Protein AF-A0A8S0ZQB6-F1 (afdb_monomer_lite)

Radius of gyration: 20.41 Å; chains: 1; bounding box: 33×27×70 Å

pLDDT: mean 82.33, std 17.78, range [42.81, 97.56]

Organism: Arctia plantaginis (NCBI:txid874455)

Foldseek 3Di:
DDDQQKADDPCVVVVFPWIFGADPVRHTPDTDPDGPDDDFDWDQDPVGDTHTDDPDDPDDPPDDDDDDDDD

Secondary structure (DSSP, 8-state):
-----EEE-TTGGGT---EEEE-TTS-EEEEE---SSPPPPEEEPTTS-EEEPP-S---------------

Structure (mmCIF, N/CA/C/O backbone):
data_AF-A0A8S0ZQB6-F1
#
_entry.id   AF-A0A8S0ZQB6-F1
#
loop_
_atom_site.group_PDB
_atom_site.id
_atom_site.type_symbol
_atom_site.label_atom_id
_atom_site.label_alt_id
_atom_site.label_comp_id
_atom_site.label_asym_id
_atom_site.label_entity_id
_atom_site.label_seq_id
_atom_site.pdbx_PDB_ins_code
_atom_site.Cartn_x
_atom_site.Cartn_y
_atom_site.Cartn_z
_atom_site.occupancy
_atom_site.B_iso_or_equiv
_atom_site.auth_seq_id
_atom_site.auth_comp_id
_atom_site.auth_asym_id
_atom_site.auth_atom_id
_atom_site.pdbx_PDB_model_num
ATOM 1 N N . MET A 1 1 ? -2.320 -13.925 -20.996 1.00 46.06 1 MET A N 1
ATOM 2 C CA . MET A 1 1 ? -3.015 -13.419 -19.793 1.00 46.06 1 MET A CA 1
ATOM 3 C C . MET A 1 1 ? -2.045 -12.511 -19.052 1.00 46.06 1 MET A C 1
ATOM 5 O O . MET A 1 1 ? -1.129 -13.011 -18.418 1.00 46.06 1 MET A O 1
ATOM 9 N N . GLY A 1 2 ? -2.149 -11.194 -19.243 1.00 55.56 2 GLY A N 1
ATOM 10 C CA . GLY A 1 2 ? -1.279 -10.235 -18.560 1.00 55.56 2 GLY A CA 1
ATOM 11 C C . GLY A 1 2 ? -1.843 -9.945 -17.178 1.00 55.56 2 GLY A C 1
ATOM 12 O O . GLY A 1 2 ? -2.843 -9.244 -17.073 1.00 55.56 2 GLY A O 1
ATOM 13 N N . THR A 1 3 ? -1.256 -10.530 -16.137 1.00 64.12 3 THR A N 1
ATOM 14 C CA . THR A 1 3 ? -1.589 -10.169 -14.760 1.00 64.12 3 THR A CA 1
ATOM 15 C C . THR A 1 3 ? -0.952 -8.820 -14.458 1.00 64.12 3 THR A C 1
ATOM 17 O O . THR A 1 3 ? 0.223 -8.606 -14.761 1.00 64.12 3 THR A O 1
ATOM 20 N N . ASP A 1 4 ? -1.727 -7.881 -13.917 1.00 68.00 4 ASP A N 1
ATOM 21 C CA . ASP A 1 4 ? -1.152 -6.642 -13.407 1.00 68.00 4 ASP A CA 1
ATOM 22 C C . ASP A 1 4 ? -0.287 -7.007 -12.193 1.00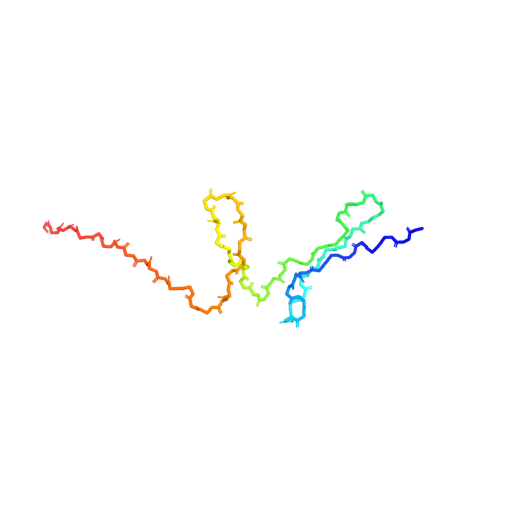 68.00 4 ASP A C 1
ATOM 24 O O . ASP A 1 4 ? -0.782 -7.473 -11.169 1.00 68.00 4 ASP A O 1
ATOM 28 N N . ARG A 1 5 ? 1.033 -6.899 -12.354 1.00 89.75 5 ARG A N 1
ATOM 29 C CA . ARG A 1 5 ? 2.042 -7.299 -11.356 1.00 89.75 5 ARG A CA 1
ATOM 30 C C . ARG A 1 5 ? 2.506 -6.125 -10.509 1.00 89.75 5 ARG A C 1
ATOM 32 O O . ARG A 1 5 ? 3.567 -6.168 -9.892 1.00 89.75 5 ARG A O 1
ATOM 39 N N . ARG A 1 6 ? 1.734 -5.043 -10.530 1.00 94.06 6 ARG A N 1
ATOM 40 C CA . ARG A 1 6 ? 2.055 -3.785 -9.873 1.00 94.06 6 ARG A CA 1
ATOM 41 C C . ARG A 1 6 ? 1.105 -3.602 -8.709 1.00 94.06 6 ARG A C 1
ATOM 43 O O . ARG A 1 6 ? -0.087 -3.371 -8.878 1.00 94.06 6 ARG A O 1
ATOM 50 N N . TRP A 1 7 ? 1.663 -3.685 -7.518 1.00 95.25 7 TRP A N 1
ATOM 51 C CA . TRP A 1 7 ? 0.967 -3.465 -6.268 1.00 95.25 7 TRP A CA 1
ATOM 52 C C . TRP A 1 7 ? 1.246 -2.050 -5.801 1.00 95.25 7 TRP A C 1
ATOM 54 O O . TRP A 1 7 ? 2.373 -1.567 -5.880 1.00 95.25 7 TRP A O 1
ATOM 64 N N . TYR A 1 8 ? 0.216 -1.378 -5.308 1.00 95.81 8 TYR A N 1
ATOM 65 C CA . TYR A 1 8 ? 0.328 -0.022 -4.793 1.00 95.81 8 TYR A CA 1
ATOM 66 C C . T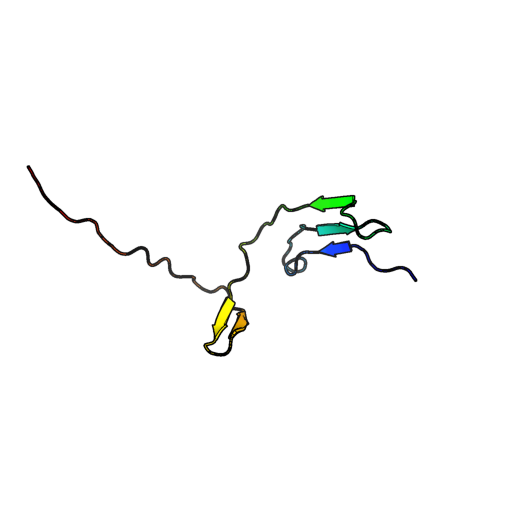YR A 1 8 ? -0.212 0.037 -3.375 1.00 95.81 8 TYR A C 1
ATOM 68 O O . TYR A 1 8 ? -1.102 -0.729 -3.004 1.00 95.81 8 TYR A O 1
ATOM 76 N N . CYS A 1 9 ? 0.281 0.996 -2.598 1.00 95.62 9 CYS A N 1
ATOM 77 C CA . CYS A 1 9 ? -0.296 1.282 -1.296 1.00 95.62 9 CYS A CA 1
ATOM 78 C C . CYS A 1 9 ? -1.800 1.608 -1.402 1.00 95.62 9 CYS A C 1
ATOM 80 O O . CYS A 1 9 ? -2.236 2.339 -2.295 1.00 95.62 9 CYS A O 1
ATOM 82 N N . SER A 1 10 ? -2.593 1.148 -0.430 1.00 91.81 10 SER A N 1
ATOM 83 C CA . SER A 1 10 ? -4.029 1.454 -0.328 1.00 91.81 10 SER A CA 1
ATOM 84 C C . SER A 1 10 ? -4.329 2.954 -0.183 1.00 91.81 10 SER A C 1
ATOM 86 O O . SER A 1 10 ? -5.437 3.398 -0.477 1.00 91.81 10 SER A O 1
ATOM 88 N N . LYS A 1 11 ? -3.337 3.760 0.219 1.00 92.44 11 LYS A N 1
ATOM 89 C CA . LYS A 1 11 ? -3.405 5.228 0.291 1.00 92.44 11 LYS A CA 1
ATOM 90 C C . LYS A 1 11 ? -2.846 5.931 -0.950 1.00 92.44 11 LYS A C 1
ATOM 92 O O . LYS A 1 11 ? -2.601 7.134 -0.899 1.00 92.44 11 LYS A O 1
ATOM 97 N N . ARG A 1 12 ? -2.683 5.238 -2.088 1.00 94.75 12 ARG A N 1
ATOM 98 C CA . ARG A 1 12 ? -2.209 5.854 -3.345 1.00 94.75 12 ARG A CA 1
ATOM 99 C C . ARG A 1 12 ? -3.050 7.058 -3.768 1.00 94.75 12 ARG A C 1
ATOM 101 O O . ARG A 1 12 ? -2.509 8.080 -4.172 1.00 94.75 12 ARG A O 1
ATOM 108 N N . LEU A 1 13 ? -4.371 6.962 -3.616 1.00 93.62 13 LEU A N 1
ATOM 109 C CA . LEU A 1 13 ? -5.294 8.060 -3.931 1.00 93.62 13 LEU A CA 1
ATOM 110 C C . LEU A 1 13 ? -5.174 9.251 -2.966 1.00 93.62 13 LEU A C 1
ATOM 112 O O . LEU A 1 13 ? -5.634 10.339 -3.284 1.00 93.62 13 LEU A O 1
ATOM 116 N N . CYS A 1 14 ? -4.528 9.064 -1.813 1.00 91.88 14 CYS A N 1
ATOM 117 C CA . CYS A 1 14 ? -4.205 10.121 -0.856 1.00 91.88 14 CYS A CA 1
ATOM 118 C C 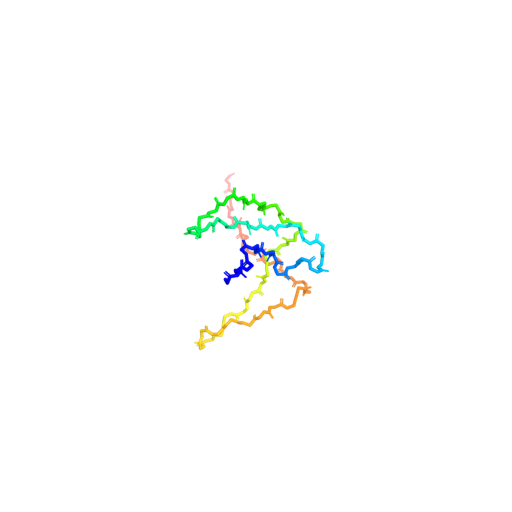. CYS A 1 14 ? -2.774 10.663 -1.042 1.00 91.88 14 CYS A C 1
ATOM 120 O O . CYS A 1 14 ? -2.277 11.370 -0.172 1.00 91.88 14 CYS A O 1
ATOM 122 N N . GLY A 1 15 ? -2.096 10.316 -2.143 1.00 94.69 15 GLY A N 1
ATOM 123 C CA . GLY A 1 15 ? -0.758 10.815 -2.469 1.00 94.69 15 GLY A CA 1
ATOM 124 C C . GLY A 1 15 ? 0.403 9.919 -2.031 1.00 94.69 15 GLY A C 1
ATOM 125 O O . GLY A 1 15 ? 1.555 10.322 -2.184 1.00 94.69 15 GLY A O 1
ATOM 126 N N . CYS A 1 16 ? 0.149 8.713 -1.512 1.00 96.81 16 CYS A N 1
ATOM 127 C CA . CYS A 1 16 ? 1.220 7.750 -1.242 1.00 96.81 16 CYS A CA 1
ATOM 128 C C . CYS A 1 16 ? 1.805 7.191 -2.549 1.00 96.81 16 CYS A C 1
ATOM 130 O O . CYS A 1 16 ? 1.057 6.818 -3.455 1.00 96.81 16 CYS A O 1
ATOM 132 N N . LYS A 1 17 ? 3.137 7.104 -2.644 1.00 96.62 17 LYS A N 1
ATOM 133 C CA . LYS A 1 17 ? 3.845 6.628 -3.848 1.00 96.62 17 LYS A CA 1
ATOM 134 C C . LYS A 1 17 ? 4.397 5.203 -3.736 1.00 96.62 17 LYS A C 1
ATOM 136 O O . LYS A 1 17 ? 4.788 4.649 -4.764 1.00 96.62 17 LYS A O 1
ATOM 141 N N . ALA A 1 18 ? 4.349 4.610 -2.542 1.00 97.56 18 ALA A N 1
ATOM 142 C CA . ALA A 1 18 ? 4.829 3.259 -2.287 1.00 97.56 18 ALA A CA 1
ATOM 143 C C . ALA A 1 18 ? 4.166 2.223 -3.209 1.00 97.56 18 ALA A C 1
ATOM 145 O O . ALA A 1 18 ? 2.941 2.234 -3.430 1.00 97.56 18 ALA A O 1
ATOM 146 N N . LYS A 1 19 ? 4.995 1.333 -3.761 1.00 96.81 19 LYS A N 1
ATOM 147 C CA . LYS A 1 19 ? 4.610 0.352 -4.781 1.00 96.81 19 LYS A CA 1
ATOM 148 C C . LYS A 1 19 ? 5.590 -0.818 -4.843 1.00 96.81 19 LYS A C 1
ATOM 150 O O . LYS A 1 19 ? 6.770 -0.661 -4.548 1.00 96.81 19 LYS A O 1
ATOM 155 N N . VAL A 1 20 ? 5.110 -1.968 -5.299 1.00 97.38 20 VAL A N 1
ATOM 156 C CA . VAL A 1 20 ? 5.907 -3.183 -5.510 1.00 97.38 20 VAL A CA 1
ATOM 157 C C . VAL A 1 20 ? 5.598 -3.735 -6.891 1.00 97.38 20 VAL A C 1
ATOM 159 O O . VAL A 1 20 ? 4.430 -3.865 -7.253 1.00 97.38 20 VAL A O 1
ATOM 162 N N . PHE A 1 21 ? 6.628 -4.056 -7.666 1.00 95.19 21 PHE A N 1
ATOM 163 C CA . PHE A 1 21 ? 6.495 -4.711 -8.962 1.00 95.19 21 PHE A CA 1
ATOM 164 C C . PHE A 1 21 ? 7.030 -6.134 -8.868 1.00 95.19 21 PHE A C 1
ATOM 166 O O . PHE A 1 21 ? 8.104 -6.362 -8.308 1.00 95.19 21 PHE A O 1
ATOM 173 N N . LEU A 1 22 ? 6.256 -7.077 -9.398 1.00 95.31 22 LEU A N 1
ATOM 174 C CA . LEU A 1 22 ? 6.617 -8.486 -9.446 1.00 95.31 22 LEU A CA 1
ATOM 175 C C . LEU A 1 22 ? 7.008 -8.908 -10.868 1.00 95.31 22 LEU A C 1
ATOM 177 O O . LEU A 1 22 ? 6.421 -8.438 -11.847 1.00 95.31 22 LEU A O 1
ATOM 181 N N . ASP A 1 23 ? 7.950 -9.841 -10.965 1.00 91.62 23 ASP A N 1
ATOM 182 C CA . ASP A 1 23 ? 8.364 -10.470 -12.217 1.00 91.62 23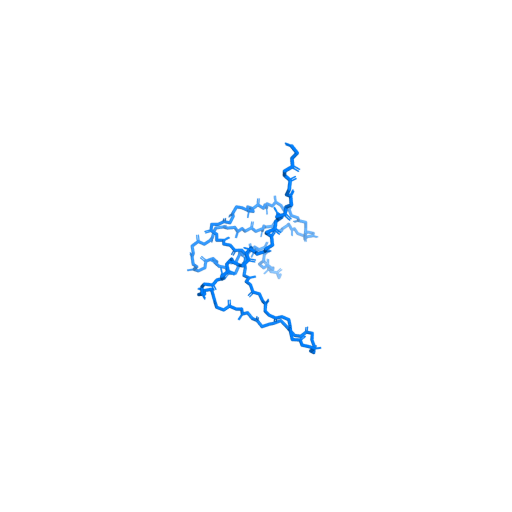 ASP A CA 1
ATOM 183 C C . ASP A 1 23 ? 7.385 -11.578 -12.669 1.00 91.62 23 ASP A C 1
ATOM 185 O O . ASP A 1 23 ? 6.268 -11.721 -12.159 1.00 91.62 23 ASP A O 1
ATOM 189 N N . ALA A 1 24 ? 7.777 -12.361 -13.680 1.00 90.56 24 ALA A N 1
ATOM 190 C CA . ALA A 1 24 ? 6.961 -13.463 -14.195 1.00 90.56 24 ALA A CA 1
ATOM 191 C C . ALA A 1 24 ? 6.788 -14.652 -13.268 1.00 90.56 24 ALA A C 1
ATOM 193 O O . ALA A 1 24 ? 5.757 -15.320 -13.359 1.00 90.56 24 ALA A O 1
ATOM 194 N N . ASP A 1 25 ? 7.724 -14.836 -12.354 1.00 91.88 25 ASP A N 1
ATOM 195 C CA . ASP A 1 25 ? 7.725 -15.901 -11.367 1.00 91.88 25 ASP A CA 1
ATOM 196 C C . ASP A 1 25 ? 7.120 -15.432 -10.030 1.00 91.88 25 ASP A C 1
ATOM 198 O O . ASP A 1 25 ? 7.081 -16.189 -9.061 1.00 91.88 25 ASP A O 1
ATOM 202 N N . GLY A 1 26 ? 6.626 -14.187 -9.967 1.00 90.75 26 GLY A N 1
ATOM 203 C CA . GLY A 1 26 ? 6.041 -13.586 -8.770 1.00 90.75 26 GLY A CA 1
ATOM 204 C C . GLY A 1 26 ? 7.074 -13.082 -7.761 1.00 90.75 26 GLY A C 1
ATOM 205 O O . GLY A 1 26 ? 6.709 -12.770 -6.627 1.00 90.75 26 GLY A O 1
ATOM 206 N N . LYS A 1 27 ? 8.351 -12.989 -8.141 1.00 94.44 27 LYS A N 1
ATOM 207 C CA . LYS A 1 27 ? 9.406 -12.430 -7.290 1.00 94.44 27 LYS A CA 1
ATOM 208 C C . LYS A 1 27 ? 9.399 -10.913 -7.375 1.00 94.44 27 LYS A C 1
ATOM 210 O O . LYS A 1 27 ? 8.971 -10.334 -8.368 1.00 94.44 27 LYS A O 1
ATOM 215 N N . ILE A 1 28 ? 9.885 -10.265 -6.322 1.00 95.38 28 ILE A N 1
ATOM 216 C CA . ILE A 1 28 ? 9.992 -8.807 -6.282 1.00 95.38 28 ILE A CA 1
ATOM 217 C C . ILE A 1 28 ? 11.100 -8.371 -7.242 1.00 95.38 28 ILE A C 1
ATOM 219 O O . ILE A 1 28 ? 12.273 -8.642 -7.003 1.00 95.38 28 ILE A O 1
ATOM 223 N N . GLU A 1 29 ? 10.711 -7.679 -8.307 1.00 96.00 29 GLU A N 1
ATOM 224 C CA . GLU A 1 29 ? 11.627 -7.017 -9.240 1.00 96.00 29 GLU A CA 1
ATOM 225 C C . GLU A 1 29 ? 11.989 -5.615 -8.729 1.00 96.00 29 GLU A C 1
ATOM 227 O O . GLU A 1 29 ? 13.126 -5.165 -8.844 1.00 96.00 29 GLU A O 1
ATOM 232 N N . PHE A 1 30 ? 11.017 -4.925 -8.123 1.00 95.62 30 PHE A N 1
ATOM 233 C CA . PHE A 1 30 ? 11.187 -3.580 -7.583 1.00 95.62 30 PHE A CA 1
ATOM 234 C C . PHE A 1 30 ? 10.279 -3.348 -6.375 1.00 95.62 30 PHE A C 1
ATOM 236 O O . PHE A 1 30 ? 9.115 -3.755 -6.373 1.00 95.62 30 PHE A O 1
ATOM 243 N N . SER A 1 31 ? 10.773 -2.608 -5.385 1.00 96.94 31 SER A N 1
ATOM 244 C CA . SER A 1 31 ? 9.974 -2.142 -4.253 1.00 96.94 31 SER A CA 1
ATOM 245 C C . SER A 1 31 ? 10.369 -0.731 -3.837 1.00 96.94 31 SER A C 1
ATOM 247 O O . SER A 1 31 ? 11.533 -0.471 -3.542 1.00 96.94 31 SER A O 1
ATOM 249 N N . ASP A 1 32 ? 9.375 0.145 -3.752 1.00 97.19 32 ASP A N 1
ATOM 250 C CA . ASP A 1 32 ? 9.453 1.438 -3.081 1.00 97.19 32 ASP A CA 1
ATOM 251 C C . ASP A 1 32 ? 8.606 1.353 -1.809 1.00 97.19 32 ASP A C 1
ATOM 253 O O . ASP A 1 32 ? 7.375 1.247 -1.877 1.00 97.19 32 ASP A O 1
ATOM 257 N N . THR A 1 33 ? 9.286 1.325 -0.663 1.00 95.44 33 THR A N 1
ATOM 258 C CA . THR A 1 33 ? 8.685 1.137 0.664 1.00 95.44 33 THR A CA 1
ATOM 259 C C . THR A 1 33 ? 8.602 2.438 1.460 1.00 95.44 33 THR A C 1
ATOM 261 O O . THR A 1 33 ? 8.332 2.389 2.660 1.00 95.44 33 THR A O 1
ATOM 264 N N . ASP A 1 34 ? 8.854 3.591 0.834 1.00 96.12 34 ASP A N 1
ATOM 265 C CA . ASP A 1 34 ? 8.746 4.883 1.505 1.00 96.12 34 ASP A CA 1
ATOM 266 C C . ASP A 1 34 ? 7.283 5.355 1.547 1.00 96.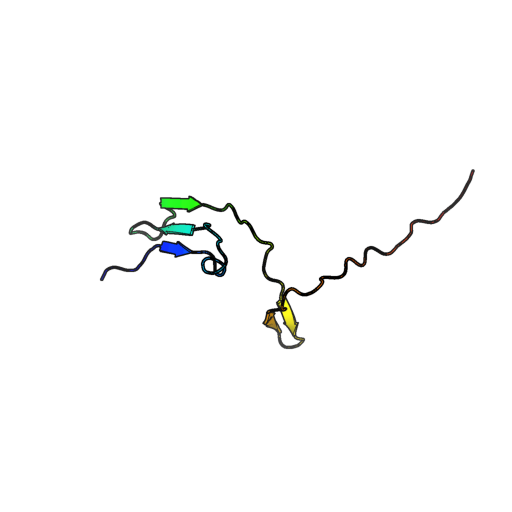12 34 ASP A C 1
ATOM 268 O O . ASP A 1 34 ? 6.636 5.626 0.527 1.00 96.12 34 ASP A O 1
ATOM 272 N N . HIS A 1 35 ? 6.734 5.425 2.761 1.00 95.69 35 HIS A N 1
ATOM 273 C CA . HIS A 1 35 ? 5.355 5.821 3.015 1.00 95.69 35 HIS A CA 1
ATOM 274 C C . HIS A 1 35 ? 5.299 7.209 3.649 1.00 95.69 35 HIS A C 1
ATOM 276 O O . HIS A 1 35 ? 5.862 7.463 4.706 1.00 95.69 35 HIS A O 1
ATOM 282 N N . ASN A 1 36 ? 4.487 8.086 3.062 1.00 95.12 36 ASN A N 1
ATOM 283 C CA . ASN A 1 36 ? 4.222 9.433 3.572 1.00 95.12 36 ASN A CA 1
ATOM 284 C C . ASN A 1 36 ? 2.998 9.518 4.504 1.00 95.12 36 ASN A C 1
ATOM 286 O O . ASN A 1 36 ? 2.425 10.591 4.687 1.00 95.12 36 ASN A O 1
ATOM 290 N N . HIS A 1 37 ? 2.555 8.394 5.061 1.00 91.62 37 HIS A N 1
ATOM 291 C CA . HIS A 1 37 ? 1.431 8.330 5.989 1.00 91.62 37 HIS A CA 1
ATOM 292 C C . HIS A 1 37 ? 1.697 7.271 7.057 1.00 91.62 37 HIS A C 1
ATOM 294 O O . HIS A 1 37 ? 2.463 6.331 6.850 1.00 91.62 37 HIS A O 1
ATOM 300 N N . THR A 1 38 ? 1.015 7.386 8.192 1.00 91.31 38 THR A N 1
ATOM 301 C CA . THR A 1 38 ? 1.072 6.359 9.233 1.00 91.31 38 THR A CA 1
ATOM 302 C C . THR A 1 38 ? 0.321 5.089 8.809 1.00 91.31 38 THR A C 1
ATOM 304 O O . THR A 1 38 ? -0.587 5.150 7.965 1.00 91.31 38 THR A O 1
ATOM 307 N N . PRO A 1 39 ? 0.665 3.920 9.377 1.00 90.50 39 PRO A N 1
ATOM 308 C CA . PRO A 1 39 ? -0.097 2.696 9.164 1.00 90.50 39 PRO A CA 1
ATOM 309 C C . PRO A 1 39 ? -1.580 2.865 9.551 1.00 90.50 39 PRO A C 1
ATOM 311 O O . PRO A 1 39 ? -1.879 3.533 10.546 1.00 90.50 39 PRO A O 1
ATOM 314 N N . PRO A 1 40 ? -2.530 2.271 8.804 1.00 88.69 40 PRO A N 1
ATOM 315 C CA . PRO A 1 40 ? -3.938 2.289 9.183 1.00 88.69 40 PRO A CA 1
ATOM 316 C C . PRO A 1 40 ? -4.158 1.579 10.521 1.00 88.69 40 PRO A C 1
ATOM 318 O O . PRO A 1 40 ? -3.639 0.487 10.746 1.00 88.69 40 PRO A O 1
ATOM 321 N N . LEU A 1 41 ? -4.956 2.189 11.393 1.00 89.38 41 LEU A N 1
ATOM 322 C CA . LEU A 1 41 ? -5.326 1.603 12.677 1.00 89.38 41 LEU A CA 1
ATOM 323 C C . LEU A 1 41 ? -6.577 0.735 12.519 1.00 89.38 41 LEU A C 1
ATOM 325 O O . LEU A 1 41 ? -7.494 1.090 11.775 1.00 89.38 41 LEU A O 1
ATOM 329 N N . TYR A 1 42 ? -6.632 -0.371 13.258 1.00 91.69 42 TYR A N 1
ATOM 330 C CA . TYR A 1 42 ? -7.769 -1.289 13.276 1.00 91.69 42 TYR A CA 1
ATOM 331 C C . TYR A 1 42 ? -8.187 -1.593 14.713 1.00 91.69 42 TYR A C 1
ATOM 333 O O . TYR A 1 42 ? -7.345 -1.701 15.603 1.00 91.69 42 TYR A O 1
ATOM 341 N N . HIS A 1 43 ? -9.489 -1.758 14.924 1.00 91.88 43 HIS A N 1
ATOM 342 C CA . HIS A 1 43 ? -10.044 -2.363 16.127 1.00 91.88 43 HIS A CA 1
ATOM 343 C C . HIS A 1 43 ? -10.312 -3.843 15.857 1.00 91.88 43 HIS A C 1
ATOM 345 O O . HIS A 1 43 ? -10.991 -4.176 14.883 1.00 91.88 43 HIS A O 1
ATOM 351 N N . VAL A 1 44 ? -9.775 -4.712 16.712 1.00 95.31 44 VAL A N 1
ATOM 352 C CA . VAL A 1 44 ? -10.027 -6.155 16.663 1.00 95.31 44 VAL A CA 1
ATOM 353 C C . VAL A 1 44 ? -11.204 -6.460 17.581 1.00 95.31 44 VAL A C 1
ATOM 355 O O . VAL A 1 44 ? -11.139 -6.188 18.780 1.00 95.31 44 VAL A O 1
ATOM 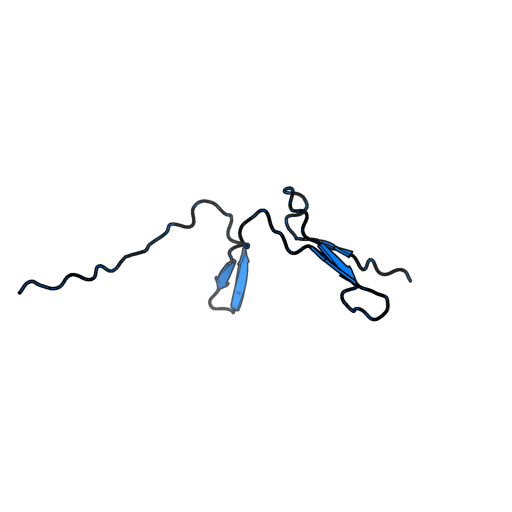358 N N . THR A 1 45 ? -12.290 -6.988 17.021 1.00 94.56 45 THR A N 1
ATOM 359 C CA . THR A 1 45 ? -13.469 -7.371 17.806 1.00 94.56 45 THR A CA 1
ATOM 360 C C . THR A 1 45 ? -13.189 -8.631 18.625 1.00 94.56 45 THR A C 1
ATOM 362 O O . THR A 1 45 ? -12.308 -9.421 18.289 1.00 94.56 45 THR A O 1
ATOM 365 N N . SER A 1 46 ? -13.998 -8.893 19.655 1.00 94.50 46 SER A N 1
ATOM 366 C CA . SER A 1 46 ? -13.951 -10.159 20.410 1.00 94.50 46 SER A CA 1
ATOM 367 C C . SER A 1 46 ? -14.153 -11.402 19.532 1.00 94.50 46 SER A C 1
ATOM 369 O O . SER A 1 46 ? -13.722 -12.493 19.887 1.00 94.50 46 SER A O 1
ATOM 371 N N . THR A 1 47 ? -14.785 -11.231 18.371 1.00 95.56 47 THR A N 1
ATOM 372 C CA . THR A 1 47 ? -14.998 -12.265 17.351 1.00 95.56 47 THR A CA 1
ATOM 373 C C . THR A 1 47 ? -13.853 -12.391 16.337 1.00 95.56 47 THR A C 1
ATOM 375 O O . THR A 1 47 ? -13.957 -13.198 15.420 1.00 95.56 47 THR A O 1
ATOM 378 N N . GLY A 1 48 ? -12.773 -11.612 16.475 1.00 94.06 48 GLY A N 1
ATOM 379 C CA . GLY A 1 48 ? -11.584 -11.677 15.615 1.00 94.06 48 GLY A CA 1
ATOM 380 C C . GLY A 1 48 ? -11.672 -10.883 14.308 1.00 94.06 48 GLY A C 1
ATOM 381 O O . GLY A 1 48 ? -10.811 -11.030 13.443 1.00 94.06 48 GLY A O 1
ATOM 382 N N . ASN A 1 49 ? -12.688 -10.033 14.140 1.00 95.25 49 ASN A N 1
ATOM 383 C CA . ASN A 1 49 ? -12.834 -9.203 12.943 1.00 95.25 49 ASN A CA 1
ATOM 384 C C . ASN A 1 49 ? -12.028 -7.902 13.064 1.00 95.25 49 ASN A C 1
ATOM 386 O O . ASN A 1 49 ? -11.960 -7.310 14.140 1.00 95.25 49 ASN A O 1
ATOM 390 N N . TYR A 1 50 ? -11.478 -7.419 11.946 1.00 93.38 50 TYR A N 1
ATOM 391 C CA . TYR A 1 50 ? -10.705 -6.174 11.876 1.00 93.38 50 TYR A CA 1
ATOM 392 C C . TYR A 1 50 ? -11.557 -5.038 11.305 1.00 93.38 50 TYR A C 1
ATOM 394 O O . TYR A 1 50 ? -11.923 -5.056 10.130 1.00 93.38 50 TYR A O 1
ATOM 402 N N . ILE A 1 51 ? -11.845 -4.022 12.119 1.00 92.88 51 ILE A N 1
ATOM 403 C CA . ILE A 1 51 ? -12.629 -2.848 11.715 1.00 92.88 51 ILE A CA 1
ATOM 404 C C . ILE A 1 51 ? -11.687 -1.641 11.583 1.00 92.88 51 ILE A C 1
ATOM 406 O O . ILE A 1 51 ? -11.020 -1.299 12.562 1.00 92.88 51 ILE A O 1
ATOM 410 N N . PRO A 1 52 ? -11.598 -0.977 10.412 1.00 88.44 52 PRO A N 1
ATOM 411 C CA . PRO A 1 52 ? -10.707 0.165 10.228 1.00 88.44 52 PRO A CA 1
ATOM 412 C C . PRO A 1 52 ? -11.151 1.355 11.084 1.00 88.44 52 PRO A C 1
ATOM 414 O O . PRO A 1 52 ? -12.307 1.782 11.042 1.00 88.44 52 PRO A O 1
ATOM 417 N N . LEU A 1 53 ? -10.211 1.931 11.828 1.00 85.69 53 LEU A N 1
ATOM 418 C CA . LEU A 1 53 ? -10.430 3.139 12.612 1.00 85.69 53 LEU A CA 1
ATOM 419 C C . LEU A 1 53 ? -10.192 4.368 11.731 1.00 85.69 53 LEU A C 1
ATOM 421 O O . LEU A 1 53 ? -9.150 4.510 11.087 1.00 85.69 53 LEU A O 1
ATOM 425 N N . LYS A 1 54 ? -11.159 5.288 11.704 1.00 73.75 54 LYS A N 1
ATOM 426 C CA . LYS A 1 54 ? -10.967 6.592 11.062 1.00 73.75 54 LYS A CA 1
ATOM 427 C C . LYS A 1 54 ? -9.986 7.394 11.914 1.00 73.75 54 LYS A C 1
ATOM 429 O O . LYS A 1 54 ? -10.197 7.570 13.110 1.00 73.75 54 LYS A O 1
ATOM 434 N N . SER A 1 55 ? -8.900 7.853 11.302 1.00 63.31 55 SER A N 1
ATOM 435 C CA . SER A 1 55 ? -7.854 8.636 11.955 1.00 63.31 55 SER A CA 1
ATOM 436 C C . SER A 1 55 ? -8.388 10.015 12.353 1.00 63.31 55 SER A C 1
ATOM 438 O O . SER A 1 55 ? -8.276 10.990 11.615 1.00 63.31 55 SER A O 1
ATOM 440 N N . SER A 1 56 ? -8.999 10.101 13.525 1.00 53.38 56 SER A N 1
ATOM 441 C CA . SER A 1 56 ? -9.290 11.354 14.211 1.00 53.38 56 SER A CA 1
ATOM 442 C C . SER A 1 56 ? -8.912 11.141 15.673 1.00 53.38 56 SER A C 1
ATOM 444 O O . SER A 1 56 ? -9.677 10.579 16.445 1.00 53.38 56 SER A O 1
ATOM 446 N N . ALA A 1 57 ? -7.679 11.536 16.003 1.00 53.06 57 ALA A N 1
ATOM 447 C CA . ALA A 1 57 ? -7.079 11.522 17.338 1.00 53.06 57 ALA A CA 1
ATOM 448 C C . ALA A 1 57 ? -6.882 10.136 17.990 1.00 53.06 57 ALA A C 1
ATOM 450 O O . ALA A 1 57 ? -7.610 9.737 18.898 1.00 53.06 57 ALA A O 1
ATOM 451 N N . ALA A 1 58 ? -5.794 9.448 17.622 1.00 51.62 58 ALA A N 1
ATOM 452 C CA . ALA A 1 58 ? -5.179 8.473 18.521 1.00 51.62 58 ALA A CA 1
ATOM 453 C C . ALA A 1 58 ? -4.588 9.243 19.717 1.00 51.62 58 ALA A C 1
ATOM 455 O O . ALA A 1 58 ? -3.486 9.787 19.642 1.00 51.62 58 ALA A O 1
ATOM 456 N N . LYS A 1 59 ? -5.368 9.373 20.797 1.00 42.81 59 LYS A N 1
ATOM 457 C CA . LYS A 1 59 ? -4.895 9.918 22.072 1.00 42.81 59 LYS A CA 1
ATOM 458 C C . LYS A 1 59 ? -3.726 9.062 22.560 1.00 42.81 59 LYS A C 1
ATOM 460 O O . LYS A 1 59 ? -3.913 7.902 22.913 1.00 42.81 59 LYS A O 1
ATOM 465 N N . LYS A 1 60 ? -2.539 9.665 22.610 1.00 43.91 60 LYS A N 1
ATOM 466 C CA . LYS A 1 60 ? -1.412 9.202 23.419 1.00 43.91 60 LYS A CA 1
ATOM 467 C C . LYS A 1 60 ? -1.883 9.210 24.881 1.00 43.91 60 LYS A C 1
ATOM 469 O O . LYS A 1 60 ? -2.074 10.277 25.456 1.00 43.91 60 LYS A O 1
ATOM 474 N N . ARG A 1 61 ? -2.155 8.040 25.455 1.00 52.94 61 ARG A N 1
ATOM 475 C CA . ARG A 1 61 ? -2.127 7.842 26.909 1.00 52.94 61 ARG A CA 1
ATOM 476 C C . ARG A 1 61 ? -0.823 7.107 27.191 1.00 52.94 61 ARG A C 1
ATOM 478 O O . ARG A 1 61 ? -0.763 5.891 27.084 1.00 52.94 61 ARG A O 1
ATOM 485 N N . GLU A 1 62 ? 0.221 7.882 27.445 1.00 56.97 62 GLU A N 1
ATOM 486 C CA . GLU A 1 62 ? 1.361 7.437 28.241 1.00 56.97 62 GLU A CA 1
ATOM 487 C C . GLU A 1 62 ? 1.047 7.919 29.663 1.00 56.97 62 GLU A C 1
ATOM 489 O O . GLU A 1 62 ? 1.020 9.120 29.919 1.00 56.97 62 GLU A O 1
ATOM 494 N N . GLU A 1 63 ? 0.682 6.992 30.544 1.00 52.28 63 GLU A N 1
ATOM 495 C CA . GLU A 1 63 ? 0.498 7.206 31.981 1.00 52.28 63 GLU A CA 1
ATOM 496 C C . GLU A 1 63 ? 1.287 6.108 32.708 1.00 52.28 63 GLU A C 1
ATOM 498 O O . GLU A 1 63 ? 1.498 5.044 32.131 1.00 52.28 63 GLU A O 1
ATOM 503 N N . GLU A 1 64 ? 1.698 6.409 33.946 1.00 53.91 64 GLU A N 1
ATOM 504 C CA . GLU A 1 64 ? 2.613 5.685 34.857 1.00 53.91 64 GLU A CA 1
ATOM 505 C C . GLU A 1 64 ? 4.065 6.199 34.775 1.00 53.91 64 GLU A C 1
ATOM 507 O O . GLU A 1 64 ? 4.926 5.658 34.095 1.00 53.91 64 GLU A O 1
ATOM 512 N N . LYS A 1 65 ? 4.369 7.395 35.305 1.00 53.50 65 LYS A N 1
ATOM 513 C CA . LYS A 1 65 ? 4.509 7.732 36.742 1.00 53.50 65 LYS A CA 1
ATOM 514 C C . LYS A 1 65 ? 5.363 6.701 37.495 1.00 53.50 65 LYS A C 1
ATOM 516 O O . LYS A 1 65 ? 4.829 5.846 38.188 1.00 53.50 65 LYS A O 1
ATOM 521 N N . HIS A 1 66 ? 6.688 6.834 37.407 1.00 49.03 66 HIS A N 1
ATOM 522 C CA . HIS A 1 66 ? 7.597 6.268 38.405 1.00 49.03 66 HIS A CA 1
ATOM 523 C C . HIS A 1 66 ? 7.923 7.366 39.425 1.00 49.03 66 HIS A C 1
ATOM 525 O O . HIS A 1 66 ? 8.823 8.180 39.241 1.00 49.03 66 HIS A O 1
ATOM 531 N N . ASP A 1 67 ? 7.088 7.428 40.456 1.00 56.34 67 ASP A N 1
ATOM 532 C CA . ASP A 1 67 ? 7.357 8.101 41.722 1.00 56.34 67 ASP A CA 1
ATOM 533 C C . ASP A 1 67 ? 8.021 7.074 42.641 1.00 56.34 67 ASP A C 1
ATOM 535 O O . ASP A 1 67 ? 7.415 6.032 42.883 1.00 56.34 67 ASP A O 1
ATOM 539 N N . SER A 1 68 ? 9.253 7.331 43.094 1.00 60.25 68 SER A N 1
ATOM 540 C CA . SER A 1 68 ? 9.765 6.897 44.408 1.00 60.25 68 SER A CA 1
ATOM 541 C C . SER A 1 68 ? 11.161 7.481 44.688 1.00 60.25 68 SER A C 1
ATOM 543 O O . SER A 1 68 ? 12.156 7.059 44.106 1.00 60.25 68 SER A O 1
ATOM 545 N N . SER A 1 69 ? 11.163 8.462 45.601 1.00 71.69 69 SER A N 1
ATOM 546 C CA . SER A 1 69 ? 12.034 8.595 46.791 1.00 71.69 69 SER A CA 1
ATOM 547 C C . SER A 1 69 ? 13.554 8.739 46.590 1.00 71.69 69 SER A C 1
ATOM 549 O O . SER A 1 69 ? 14.244 7.811 46.197 1.00 71.69 69 SER A O 1
ATOM 551 N N . GLN A 1 70 ? 14.116 9.942 46.772 1.00 67.81 70 GLN A N 1
ATOM 552 C CA . GLN A 1 70 ? 14.701 10.457 48.033 1.00 67.81 70 GLN A CA 1
ATOM 553 C C . GLN A 1 70 ? 15.710 9.514 48.719 1.00 67.81 70 GLN A C 1
ATOM 555 O O . GLN A 1 70 ? 15.344 8.477 49.267 1.00 67.81 70 GLN A O 1
ATOM 560 N N . SER A 1 71 ? 16.969 9.953 48.777 1.00 62.56 71 SER A N 1
ATOM 561 C CA . SER A 1 71 ? 17.970 9.616 49.799 1.00 62.56 71 SER A CA 1
ATOM 562 C C . SER A 1 71 ? 18.787 10.865 50.101 1.00 62.56 71 SER A C 1
ATOM 564 O O . SER A 1 71 ? 18.981 11.659 49.152 1.00 62.56 71 SER A O 1
#

Sequence (71 aa):
MGTDRRWYCSKRLCGCKAKVFLDADGKIEFSDTDHNHTPPLYHVTSTGNYIPLKSSAAKKREEEKHDSSQS